Protein AF-A0A7S2IR10-F1 (afdb_monomer_lite)

Secondary structure (DSSP, 8-state):
-HHHHHHHTT---TT--HHHHHHHHHHHHHHHTT--SSS--SSHHHHHHHHHHHHHHHHHTT-HHHHHHHHHHHHHTGGGS-HHHHHHHHHHHHHHHHHTT-HHHHHHHHHHHHHH-TT--HHHHHHT-

Organism: NCBI:txid1333877

pLDDT: mean 73.1, std 17.48, range [37.06, 92.62]

Foldseek 3Di:
DVLVVCLQVLAPPPPDDPVRLVVSLVVVVVVCVVPPDDDQDPDPVSLLVVLCVQLVVCVVVSSLSSSLSSLVVSVVVVVPDQLQSLLVSLLSNLVSCVSNVNLVSSLVSLVSSCVSPVVDCSSVVSSVD

Structure (mmCIF, N/CA/C/O backbone):
data_AF-A0A7S2IR10-F1
#
_entry.id   AF-A0A7S2IR10-F1
#
loop_
_atom_site.group_PDB
_atom_site.id
_atom_site.type_symbol
_atom_site.label_atom_id
_atom_site.label_alt_id
_atom_site.label_comp_id
_atom_site.label_asym_id
_atom_site.label_entity_id
_atom_site.label_seq_id
_atom_site.pdbx_PDB_ins_code
_atom_site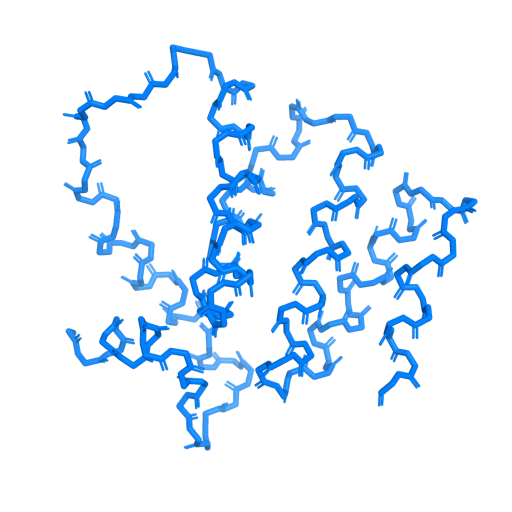.Cartn_x
_atom_site.Cartn_y
_atom_site.Cartn_z
_atom_site.occupancy
_atom_site.B_iso_or_equiv
_atom_site.auth_seq_id
_atom_site.auth_comp_id
_atom_site.auth_asym_id
_atom_site.auth_atom_id
_atom_site.pdbx_PDB_model_num
ATOM 1 N N . ARG A 1 1 ? -18.627 14.032 1.160 1.00 49.84 1 ARG A N 1
ATOM 2 C CA . ARG A 1 1 ? -17.773 14.994 1.915 1.00 49.84 1 ARG A CA 1
ATOM 3 C C . ARG A 1 1 ? -17.377 14.460 3.299 1.00 49.84 1 ARG A C 1
ATOM 5 O O . ARG A 1 1 ? -16.216 14.603 3.651 1.00 49.84 1 ARG A O 1
ATOM 12 N N . GLU A 1 2 ? -18.264 13.788 4.042 1.00 51.78 2 GLU A N 1
ATOM 13 C CA . GLU A 1 2 ? -17.917 13.165 5.339 1.00 51.78 2 GLU A CA 1
ATOM 14 C C . GLU A 1 2 ? -16.927 11.995 5.229 1.00 51.78 2 GLU A C 1
ATOM 16 O O . GLU A 1 2 ? -16.008 11.909 6.032 1.00 51.78 2 GLU A O 1
ATOM 21 N N . ALA A 1 3 ? -17.041 11.157 4.193 1.00 48.59 3 ALA A N 1
ATOM 22 C CA . ALA A 1 3 ? -16.124 10.041 3.940 1.00 48.59 3 ALA A CA 1
ATOM 23 C C . ALA A 1 3 ? -14.645 10.471 3.850 1.00 48.59 3 ALA A C 1
ATOM 25 O O . ALA A 1 3 ? -13.794 9.899 4.524 1.00 48.59 3 ALA A O 1
ATOM 26 N N . LEU A 1 4 ? -14.351 11.539 3.097 1.00 50.91 4 LEU A N 1
ATOM 27 C CA . LEU A 1 4 ? -13.003 12.106 2.977 1.00 50.91 4 LEU A CA 1
ATOM 28 C C . LEU A 1 4 ? -12.501 12.671 4.317 1.00 50.91 4 LEU A C 1
ATOM 30 O O . LEU A 1 4 ? -11.330 12.524 4.651 1.00 50.91 4 LEU A O 1
ATOM 34 N N . ALA A 1 5 ? -13.378 13.311 5.097 1.00 55.84 5 ALA A N 1
ATOM 35 C CA . ALA A 1 5 ? -13.028 13.846 6.412 1.00 55.84 5 ALA A CA 1
ATOM 36 C C . ALA A 1 5 ? -12.781 12.736 7.448 1.00 55.84 5 ALA A C 1
ATOM 38 O O . ALA A 1 5 ? -11.971 12.919 8.352 1.00 55.84 5 ALA A O 1
ATOM 39 N N . SER A 1 6 ? -13.463 11.597 7.336 1.00 52.66 6 SER A N 1
ATOM 40 C CA . SER A 1 6 ? -13.207 10.411 8.161 1.00 52.66 6 SER A CA 1
ATOM 41 C C . SER A 1 6 ? -11.907 9.715 7.754 1.00 52.66 6 SER A C 1
ATOM 43 O O . SER A 1 6 ? -11.089 9.416 8.620 1.00 52.66 6 SER A O 1
ATOM 45 N N . LEU A 1 7 ? -11.650 9.586 6.446 1.00 53.19 7 LEU A N 1
ATOM 46 C CA . LEU A 1 7 ? -10.403 9.034 5.907 1.00 53.19 7 LEU A CA 1
ATOM 47 C C . LEU A 1 7 ? -9.179 9.875 6.314 1.00 53.19 7 LEU A C 1
ATOM 49 O O . LEU A 1 7 ? -8.179 9.334 6.782 1.00 53.19 7 LEU A O 1
ATOM 53 N N . LYS A 1 8 ? -9.276 11.209 6.198 1.00 52.25 8 LYS A N 1
ATOM 54 C CA . LYS A 1 8 ? -8.229 12.157 6.623 1.00 52.25 8 LYS A CA 1
ATOM 55 C C . LYS A 1 8 ? -7.984 12.156 8.134 1.00 52.25 8 LYS A C 1
ATOM 57 O O . LYS A 1 8 ? -6.909 12.549 8.562 1.00 52.25 8 LYS A O 1
ATOM 62 N N . ARG A 1 9 ? -8.958 11.723 8.940 1.00 54.22 9 ARG A N 1
ATOM 63 C CA . ARG A 1 9 ? -8.820 11.592 10.399 1.00 54.22 9 ARG A CA 1
ATOM 64 C C . ARG A 1 9 ? -8.244 10.240 10.835 1.00 54.22 9 ARG A C 1
ATOM 66 O O . ARG A 1 9 ? -8.191 9.980 12.029 1.00 54.22 9 ARG A O 1
ATOM 73 N N . GLY A 1 10 ? -7.832 9.381 9.895 1.00 47.50 10 GLY A N 1
ATOM 74 C CA . GLY A 1 10 ? -7.245 8.072 10.204 1.00 47.50 10 GLY A CA 1
ATOM 75 C C . GLY A 1 10 ? -8.239 7.063 10.787 1.00 47.50 10 GLY A C 1
ATOM 76 O O . GLY A 1 10 ? -7.844 5.968 11.169 1.00 47.50 10 GLY A O 1
ATOM 77 N N . LEU A 1 11 ? -9.528 7.405 10.830 1.00 47.72 11 LEU A N 1
ATOM 78 C CA . LEU A 1 11 ? -10.577 6.508 11.284 1.00 47.72 11 LEU A CA 1
ATOM 79 C C . LEU A 1 11 ? -11.028 5.682 10.080 1.00 47.72 11 LEU A C 1
ATOM 81 O O . LEU A 1 11 ? -11.749 6.185 9.211 1.00 47.72 11 LEU A O 1
ATOM 85 N N . ALA A 1 12 ? -10.650 4.398 10.047 1.00 47.72 12 ALA A N 1
ATOM 86 C CA . ALA A 1 12 ? -11.529 3.413 9.429 1.00 47.72 12 ALA A CA 1
ATOM 87 C C . ALA A 1 12 ? -12.892 3.645 10.081 1.00 47.72 12 ALA A C 1
ATOM 89 O O . ALA A 1 12 ? -12.992 3.618 11.307 1.00 47.72 12 ALA A O 1
ATOM 90 N N . CYS A 1 13 ? -13.905 4.041 9.308 1.00 44.38 13 CYS A N 1
ATOM 91 C CA . CYS A 1 13 ? -15.229 4.266 9.869 1.00 44.38 13 CYS A CA 1
ATOM 92 C C . CYS A 1 13 ? -15.621 2.995 10.627 1.00 44.38 13 CYS A C 1
ATOM 94 O O . CYS A 1 13 ? -15.855 1.968 9.990 1.00 44.38 13 CYS A O 1
ATOM 96 N N . ALA A 1 14 ? -15.626 3.061 11.961 1.00 37.06 14 ALA A N 1
ATOM 97 C CA . ALA A 1 14 ? -15.935 1.929 12.813 1.00 37.06 14 ALA A CA 1
ATOM 98 C C . ALA A 1 14 ? -17.261 1.321 12.338 1.00 37.06 14 ALA A C 1
ATOM 100 O O . ALA A 1 14 ? -18.279 2.013 12.280 1.00 37.06 14 ALA A O 1
ATOM 101 N N . GLY A 1 15 ? -17.220 0.057 11.916 1.00 44.41 15 GLY A N 1
ATOM 102 C CA . GLY A 1 15 ? -18.399 -0.681 11.462 1.00 44.41 15 GLY A CA 1
ATOM 103 C C . GLY A 1 15 ? -18.654 -0.730 9.951 1.00 44.41 15 GLY A C 1
ATOM 104 O O . GLY A 1 15 ? -19.712 -1.216 9.557 1.00 44.41 15 GLY A O 1
ATOM 105 N N . LYS A 1 16 ? -17.734 -0.280 9.087 1.00 44.28 16 LYS A N 1
ATOM 106 C CA . LYS A 1 16 ? -17.853 -0.507 7.634 1.00 44.28 16 LYS A CA 1
ATOM 107 C C . LYS A 1 16 ? -17.038 -1.722 7.192 1.00 44.28 16 LYS A C 1
ATOM 109 O O . LYS A 1 16 ? -15.831 -1.765 7.391 1.00 44.28 16 LYS A O 1
ATOM 114 N N . ALA A 1 17 ? -17.704 -2.701 6.582 1.00 40.53 17 ALA A N 1
ATOM 115 C CA . ALA A 1 17 ? -17.057 -3.878 6.007 1.00 40.53 17 ALA A CA 1
ATOM 116 C C . ALA A 1 17 ? -16.104 -3.497 4.852 1.00 40.53 17 ALA A C 1
ATOM 118 O O . ALA A 1 17 ? -16.320 -2.496 4.171 1.00 40.53 17 ALA A O 1
ATOM 119 N N . ALA A 1 18 ? -15.080 -4.322 4.611 1.00 41.47 18 ALA A N 1
ATOM 120 C CA . ALA A 1 18 ? -14.111 -4.263 3.502 1.00 41.47 18 ALA A CA 1
ATOM 121 C C . ALA A 1 18 ? -14.680 -3.747 2.160 1.00 41.47 18 ALA A C 1
ATOM 123 O O . ALA A 1 18 ? -14.144 -2.850 1.502 1.00 41.47 18 ALA A O 1
ATOM 124 N N . ASN A 1 19 ? -15.847 -4.275 1.782 1.00 44.41 19 ASN A N 1
ATOM 125 C CA . ASN A 1 19 ? -16.577 -3.952 0.554 1.00 44.41 19 ASN A CA 1
ATOM 126 C C . ASN A 1 19 ? -17.168 -2.527 0.510 1.00 44.41 19 ASN A C 1
ATOM 128 O O . ASN A 1 19 ? -17.541 -2.064 -0.563 1.00 44.41 19 ASN A O 1
ATOM 132 N N . GLN A 1 20 ? -17.246 -1.827 1.641 1.00 47.38 20 GLN A N 1
ATOM 133 C CA . GLN A 1 20 ? -17.634 -0.418 1.749 1.00 47.38 20 GLN A CA 1
ATOM 134 C C . GLN A 1 20 ? -16.420 0.523 1.782 1.00 47.38 20 GLN A C 1
ATOM 136 O O . GLN A 1 20 ? -16.581 1.724 1.558 1.00 47.38 20 GLN A O 1
ATOM 141 N N . PHE A 1 21 ? -15.212 0.001 2.025 1.00 51.03 21 PHE A N 1
ATOM 142 C CA . PHE A 1 21 ? -13.970 0.777 2.036 1.00 51.03 21 PHE A CA 1
ATOM 143 C C . PHE A 1 21 ? -13.434 1.024 0.616 1.00 51.03 21 PHE A C 1
ATOM 145 O O . PHE A 1 21 ? -13.023 2.136 0.300 1.00 51.03 21 PHE A O 1
ATOM 152 N N . LEU A 1 22 ? -13.523 0.031 -0.276 1.00 47.78 22 LEU A N 1
ATOM 153 C CA . LEU A 1 22 ? -13.151 0.151 -1.698 1.00 47.78 22 LEU A CA 1
ATOM 154 C C . LEU A 1 22 ? -13.927 1.251 -2.459 1.00 47.78 22 LEU A C 1
ATOM 156 O O . LEU A 1 22 ? -13.276 2.081 -3.091 1.00 47.78 22 LEU A O 1
ATOM 160 N N . PRO A 1 23 ? -15.268 1.352 -2.353 1.00 47.44 23 PRO A N 1
ATOM 161 C CA . PRO A 1 23 ? -16.030 2.474 -2.908 1.00 47.44 23 PRO A CA 1
ATOM 162 C C . PRO A 1 23 ? -15.629 3.820 -2.297 1.00 47.44 23 PRO A C 1
ATOM 164 O O . PRO A 1 23 ? -15.632 4.835 -2.986 1.00 47.44 23 PRO A O 1
ATOM 167 N N . LEU A 1 24 ? -15.222 3.835 -1.021 1.00 51.03 24 LEU A N 1
ATOM 168 C CA . LEU A 1 24 ? -14.691 5.026 -0.358 1.00 51.03 24 LEU A CA 1
ATOM 169 C C . LEU A 1 24 ? -13.355 5.462 -0.971 1.00 51.03 24 LEU A C 1
ATOM 171 O O . LEU A 1 24 ? -13.127 6.658 -1.121 1.00 51.03 24 LEU A O 1
ATOM 175 N N . VAL A 1 25 ? -12.494 4.515 -1.359 1.00 53.00 25 VAL A N 1
ATOM 176 C CA . VAL A 1 25 ? -11.258 4.796 -2.104 1.00 53.00 25 VAL A CA 1
ATOM 177 C C . VAL A 1 25 ? -11.583 5.357 -3.488 1.00 53.00 25 VAL A C 1
ATOM 179 O O . VAL A 1 25 ? -10.924 6.307 -3.888 1.00 53.00 25 VAL A O 1
ATOM 182 N N . THR A 1 26 ? -12.624 4.869 -4.172 1.00 50.38 26 THR A N 1
ATOM 183 C CA . THR A 1 26 ? -13.061 5.376 -5.490 1.00 50.38 26 THR A CA 1
ATOM 184 C C . THR A 1 26 ? -13.700 6.770 -5.410 1.00 50.38 26 THR A C 1
ATOM 186 O O . THR A 1 26 ? -13.416 7.639 -6.232 1.00 50.38 26 THR A O 1
ATOM 189 N N . GLU A 1 27 ? -14.525 7.036 -4.394 1.00 48.53 27 GLU A N 1
ATOM 190 C CA . GLU A 1 27 ? -15.098 8.365 -4.136 1.00 48.53 27 GLU A CA 1
ATOM 191 C C . GLU A 1 27 ? -14.034 9.367 -3.659 1.00 48.53 27 GLU A C 1
ATOM 193 O O . GLU A 1 27 ? -14.069 10.542 -4.033 1.00 48.53 27 GLU A O 1
ATOM 198 N N . CYS A 1 28 ? -13.059 8.918 -2.860 1.00 49.81 28 CYS A N 1
ATOM 199 C CA . CYS A 1 28 ? -11.904 9.729 -2.476 1.00 49.81 28 CYS A CA 1
ATOM 200 C C . CYS A 1 28 ? -10.944 9.934 -3.655 1.00 49.81 28 CYS A C 1
ATOM 202 O O . CYS A 1 28 ? -10.401 11.026 -3.789 1.00 49.81 28 CYS A O 1
ATOM 204 N N . GLU A 1 29 ? -10.786 8.952 -4.548 1.00 54.69 29 GLU A N 1
ATOM 205 C CA . GLU A 1 29 ? -10.115 9.117 -5.838 1.00 54.69 29 GLU A CA 1
ATOM 206 C C . GLU A 1 29 ? -10.805 10.211 -6.640 1.00 54.69 29 GLU A C 1
ATOM 208 O O . GLU A 1 29 ? -10.141 11.173 -7.004 1.00 54.69 29 GLU A O 1
ATOM 213 N N . ALA A 1 30 ? -12.120 10.124 -6.862 1.00 53.78 30 ALA A N 1
ATOM 214 C CA . ALA A 1 30 ? -12.876 11.108 -7.635 1.00 53.78 30 ALA A CA 1
ATOM 215 C C . ALA A 1 30 ? -12.800 12.518 -7.023 1.00 53.78 30 ALA A C 1
ATOM 217 O O . ALA A 1 30 ? -12.695 13.508 -7.746 1.00 53.78 30 ALA A O 1
ATOM 218 N N . ALA A 1 31 ? -12.796 12.624 -5.690 1.00 49.88 31 ALA A N 1
ATOM 219 C CA . ALA A 1 31 ? -12.609 13.893 -4.992 1.00 49.88 31 ALA A CA 1
ATOM 220 C C . ALA A 1 31 ? -11.185 14.460 -5.151 1.00 49.88 31 ALA A C 1
ATOM 222 O O . ALA A 1 31 ? -11.038 15.674 -5.253 1.00 49.88 31 ALA A O 1
ATOM 223 N N . LEU A 1 32 ? -10.160 13.602 -5.206 1.00 49.81 32 LEU A N 1
ATOM 224 C CA . LEU A 1 32 ? -8.746 13.977 -5.336 1.00 49.81 32 LEU A CA 1
ATOM 225 C C . LEU A 1 32 ? -8.242 14.009 -6.797 1.00 49.81 32 LEU A C 1
ATOM 227 O O . LEU A 1 32 ? -7.119 14.443 -7.029 1.00 49.81 32 LEU A O 1
ATOM 231 N N . TYR A 1 33 ? -9.020 13.540 -7.781 1.00 51.59 33 TYR A N 1
ATOM 232 C CA . TYR A 1 33 ? -8.789 13.747 -9.224 1.00 51.59 33 TYR A CA 1
ATOM 233 C C . TYR A 1 33 ? -9.148 15.179 -9.663 1.00 51.59 33 TYR A C 1
ATOM 235 O O . TYR A 1 33 ? -8.820 15.577 -10.781 1.00 51.59 33 TYR A O 1
ATOM 243 N N . ASN A 1 34 ? -9.805 15.956 -8.792 1.00 49.59 34 ASN A N 1
ATOM 244 C CA . ASN A 1 34 ? -10.096 17.370 -9.032 1.00 49.59 34 ASN A CA 1
ATOM 245 C C . ASN A 1 34 ? -8.920 18.301 -8.708 1.00 49.59 34 ASN A C 1
ATOM 247 O O . ASN A 1 34 ? -8.948 19.447 -9.150 1.00 49.59 34 ASN A O 1
ATOM 251 N N . ASP A 1 35 ? -7.867 17.816 -8.040 1.00 47.41 35 ASP A N 1
ATOM 252 C CA . ASP A 1 35 ? -6.587 18.528 -7.947 1.00 47.41 35 ASP A CA 1
ATOM 253 C C . ASP A 1 35 ? -5.796 18.289 -9.245 1.00 47.41 35 ASP A C 1
ATOM 255 O O . ASP A 1 35 ? -4.739 17.656 -9.280 1.00 47.41 35 ASP A O 1
ATOM 259 N N . ARG A 1 36 ? -6.382 18.750 -10.354 1.00 52.41 36 ARG A N 1
ATOM 260 C CA . ARG A 1 36 ? -5.663 18.978 -11.601 1.00 52.41 36 ARG A CA 1
ATOM 261 C C . ARG A 1 36 ? -4.573 20.016 -11.331 1.00 52.41 36 ARG A C 1
ATOM 263 O O . ARG A 1 36 ? -4.837 21.054 -10.733 1.00 52.41 36 ARG A O 1
ATOM 270 N N . ASP A 1 37 ? -3.378 19.712 -11.819 1.00 46.28 37 ASP A N 1
ATOM 271 C CA . ASP A 1 37 ? -2.383 20.695 -12.242 1.00 46.28 37 ASP A CA 1
ATOM 272 C C . ASP A 1 37 ? -1.856 21.662 -11.177 1.00 46.28 37 ASP A C 1
ATOM 274 O O . ASP A 1 37 ? -2.185 22.842 -11.213 1.00 46.28 37 ASP A O 1
ATOM 278 N N . ASN A 1 38 ? -0.923 21.235 -10.313 1.00 47.81 38 ASN A N 1
ATOM 279 C CA . ASN A 1 38 ? 0.054 22.246 -9.880 1.00 47.81 38 ASN A CA 1
ATOM 280 C C . ASN A 1 38 ? 1.509 21.817 -9.703 1.00 47.81 38 ASN A C 1
ATOM 282 O O . ASN A 1 38 ? 2.360 22.651 -9.947 1.00 47.81 38 ASN A O 1
ATOM 286 N N . GLU A 1 39 ? 1.853 20.556 -9.421 1.00 50.75 39 GLU A N 1
ATOM 287 C CA . GLU A 1 39 ? 3.272 20.124 -9.431 1.00 50.75 39 GLU A CA 1
ATOM 288 C C . GLU A 1 39 ? 3.386 18.619 -9.724 1.00 50.75 39 GLU A C 1
ATOM 290 O O . GLU A 1 39 ? 3.719 17.799 -8.856 1.00 50.75 39 GLU A O 1
ATOM 295 N N . ALA A 1 40 ? 2.997 18.210 -10.934 1.00 50.75 40 ALA A N 1
ATOM 296 C CA . ALA A 1 40 ? 3.138 16.827 -11.374 1.00 50.75 40 ALA A CA 1
ATOM 297 C C . ALA A 1 40 ? 4.528 16.627 -12.004 1.00 50.75 40 ALA A C 1
ATOM 299 O O . ALA A 1 40 ? 4.863 17.345 -12.943 1.00 50.75 40 ALA A O 1
A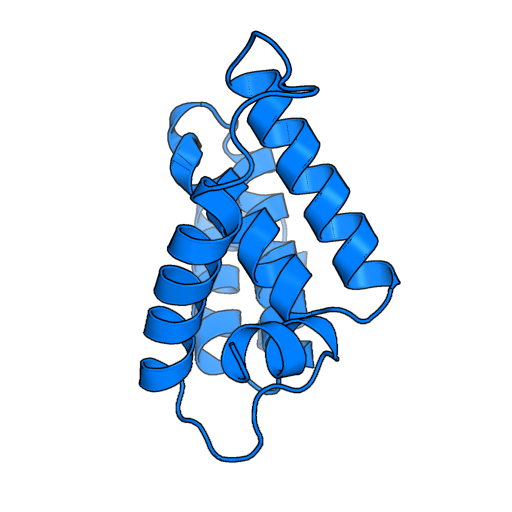TOM 300 N N . PRO A 1 41 ? 5.333 15.652 -11.551 1.00 54.31 41 PRO A N 1
ATOM 301 C CA . PRO A 1 41 ? 6.530 15.271 -12.289 1.00 54.31 41 PRO A CA 1
ATOM 302 C C . PRO A 1 41 ? 6.137 14.815 -13.703 1.00 54.31 41 PRO A C 1
ATOM 304 O O . PRO A 1 41 ? 5.195 14.031 -13.874 1.00 54.31 41 PRO A O 1
ATOM 307 N N . GLU A 1 42 ? 6.850 15.325 -14.712 1.00 59.84 42 GLU A N 1
ATOM 308 C CA . GLU A 1 42 ? 6.535 15.133 -16.138 1.00 59.84 42 GLU A CA 1
ATOM 309 C C . GLU A 1 42 ? 6.494 13.646 -16.536 1.00 59.84 42 GLU A C 1
ATOM 311 O O . GLU A 1 42 ? 5.735 13.239 -17.418 1.00 59.84 42 GLU A O 1
ATOM 316 N N . THR A 1 43 ? 7.243 12.795 -15.827 1.00 76.00 43 THR A N 1
ATOM 317 C CA . THR A 1 43 ? 7.347 11.358 -16.101 1.00 76.00 43 THR A CA 1
ATOM 318 C C . THR A 1 43 ? 6.428 10.516 -15.211 1.00 76.00 43 THR A C 1
ATOM 320 O O . THR A 1 43 ? 6.216 10.791 -14.027 1.00 76.00 43 THR A O 1
ATOM 323 N N . ALA A 1 44 ? 5.898 9.423 -15.770 1.00 74.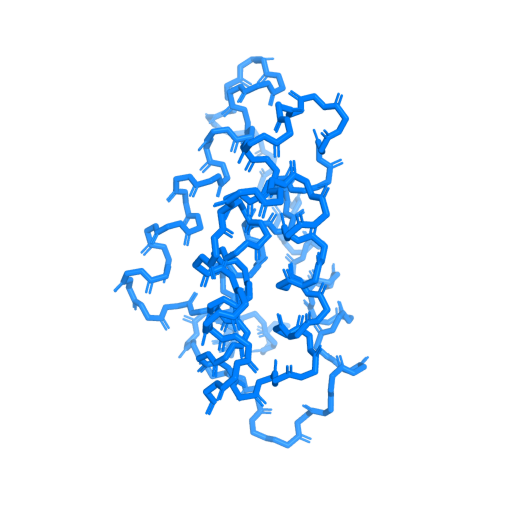00 44 ALA A N 1
ATOM 324 C CA . ALA A 1 44 ? 5.077 8.469 -15.021 1.00 74.00 44 ALA A CA 1
ATOM 325 C C . ALA A 1 44 ? 5.838 7.846 -13.835 1.00 74.00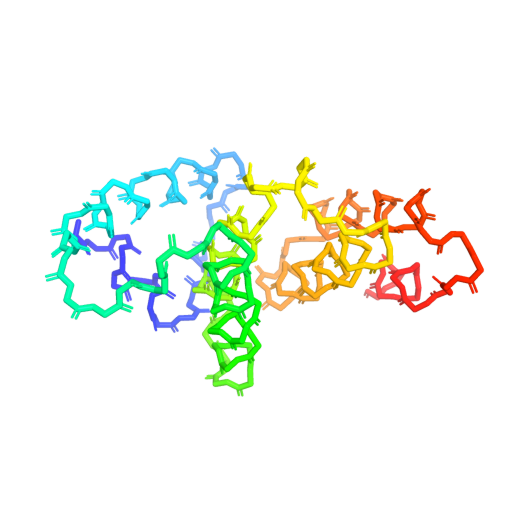 44 ALA A C 1
ATOM 327 O O . ALA A 1 44 ? 5.272 7.688 -12.755 1.00 74.00 44 ALA A O 1
ATOM 328 N N . THR A 1 45 ? 7.140 7.599 -13.996 1.00 79.12 45 THR A N 1
ATOM 329 C CA . THR A 1 45 ? 8.033 7.146 -12.920 1.00 79.12 45 THR A CA 1
ATOM 330 C C . THR A 1 45 ? 8.114 8.158 -11.781 1.00 79.12 45 THR A C 1
ATOM 332 O O . THR A 1 45 ? 8.031 7.776 -10.616 1.00 79.12 45 THR A O 1
ATOM 335 N N . GLY A 1 46 ? 8.200 9.456 -12.091 1.00 82.06 46 GLY A N 1
ATOM 336 C CA . GLY A 1 46 ? 8.178 10.499 -11.069 1.00 82.06 46 GLY A CA 1
ATOM 337 C C . GLY A 1 46 ? 6.865 10.514 -10.283 1.00 82.06 46 GLY A C 1
ATOM 338 O O . GLY A 1 46 ? 6.883 10.673 -9.063 1.00 82.06 46 GLY A O 1
ATOM 339 N N . ARG A 1 47 ? 5.723 10.271 -10.945 1.00 78.75 47 ARG A N 1
ATOM 340 C CA . ARG A 1 47 ? 4.419 10.175 -10.263 1.00 78.75 47 ARG A CA 1
ATOM 341 C C . ARG A 1 47 ? 4.363 8.985 -9.310 1.00 78.75 47 ARG A C 1
ATOM 343 O O . ARG A 1 47 ? 3.901 9.137 -8.184 1.00 78.75 47 ARG A O 1
ATOM 350 N N . ILE A 1 48 ? 4.889 7.833 -9.724 1.00 84.00 48 ILE A N 1
ATOM 351 C CA . ILE A 1 48 ? 4.996 6.643 -8.869 1.00 84.00 48 ILE A CA 1
ATOM 352 C C . ILE A 1 48 ? 5.835 6.945 -7.626 1.00 84.00 48 ILE A C 1
ATOM 354 O O . ILE A 1 48 ? 5.394 6.654 -6.517 1.00 84.00 48 ILE A O 1
ATOM 358 N N . GLN A 1 49 ? 7.013 7.557 -7.787 1.00 87.69 49 GLN A N 1
ATOM 359 C CA . GLN A 1 49 ? 7.870 7.892 -6.645 1.00 87.69 49 GLN A CA 1
ATOM 360 C C . GLN A 1 49 ? 7.201 8.901 -5.707 1.00 87.69 49 GLN A C 1
ATOM 362 O O . GLN A 1 49 ? 7.252 8.722 -4.491 1.00 87.69 49 GLN A O 1
ATOM 367 N N . LYS A 1 50 ? 6.495 9.899 -6.255 1.00 87.31 50 LYS A N 1
ATOM 368 C CA . LYS A 1 50 ? 5.698 10.841 -5.462 1.00 87.31 50 LYS A CA 1
ATOM 369 C C . LYS A 1 50 ? 4.638 10.109 -4.637 1.00 87.31 50 LYS A C 1
ATOM 371 O O . LYS A 1 50 ? 4.612 10.257 -3.424 1.00 87.31 50 LYS A O 1
ATOM 376 N N . PHE A 1 51 ? 3.848 9.228 -5.251 1.00 88.06 51 PHE A N 1
ATOM 377 C CA . PHE A 1 51 ? 2.838 8.446 -4.532 1.00 88.06 51 PHE A CA 1
ATOM 378 C C . PHE A 1 51 ? 3.436 7.502 -3.477 1.00 88.06 51 PHE A C 1
ATOM 380 O O . PHE A 1 51 ? 2.872 7.364 -2.393 1.00 88.06 51 PHE A O 1
ATOM 387 N N . LYS A 1 52 ? 4.592 6.881 -3.744 1.00 89.75 52 LYS A N 1
ATOM 388 C CA . LYS A 1 52 ? 5.324 6.078 -2.745 1.00 89.75 52 LYS A CA 1
ATOM 389 C C . LYS A 1 52 ? 5.742 6.928 -1.543 1.00 89.75 52 LYS A C 1
ATOM 391 O O . LYS A 1 52 ? 5.546 6.510 -0.400 1.00 89.75 52 LYS A O 1
ATOM 396 N N . SER A 1 53 ? 6.304 8.106 -1.810 1.00 92.06 53 SER A N 1
ATOM 397 C CA . SER A 1 53 ? 6.750 9.056 -0.790 1.00 92.06 53 SER A CA 1
ATOM 398 C C . SER A 1 53 ? 5.572 9.585 0.031 1.00 92.06 53 SER A C 1
ATOM 400 O O . SER A 1 53 ? 5.589 9.486 1.255 1.00 92.06 53 SER A O 1
ATOM 402 N N . ASP A 1 54 ? 4.512 10.054 -0.628 1.00 88.19 54 ASP A N 1
ATOM 403 C CA . ASP A 1 54 ? 3.311 10.594 0.019 1.00 88.19 54 ASP A CA 1
ATOM 404 C C . ASP A 1 54 ? 2.603 9.530 0.869 1.00 88.19 54 ASP A C 1
ATOM 406 O O . ASP A 1 54 ? 2.152 9.809 1.981 1.00 88.19 54 ASP A O 1
ATOM 410 N N . GLY A 1 55 ? 2.546 8.286 0.381 1.00 89.88 55 GLY A N 1
ATOM 411 C CA . GLY A 1 55 ? 2.017 7.155 1.139 1.00 89.88 55 GLY A CA 1
ATOM 412 C C . GLY A 1 55 ? 2.846 6.836 2.384 1.00 89.88 55 GLY A C 1
ATOM 413 O O . GLY A 1 55 ? 2.274 6.558 3.439 1.00 89.88 55 GLY A O 1
ATOM 414 N N . SER A 1 56 ? 4.174 6.935 2.289 1.00 92.19 56 SER A N 1
ATOM 415 C CA . SER A 1 56 ? 5.083 6.719 3.425 1.00 92.19 56 SER A CA 1
ATOM 416 C C . SER A 1 56 ? 4.927 7.822 4.470 1.00 92.19 56 SER A C 1
ATOM 418 O O . SER A 1 56 ? 4.725 7.525 5.645 1.00 92.19 56 SER A O 1
ATOM 420 N N . LEU A 1 57 ? 4.879 9.083 4.031 1.00 92.06 57 LEU A N 1
ATOM 421 C CA . LEU A 1 57 ? 4.628 10.235 4.895 1.00 92.06 57 LEU A CA 1
ATOM 422 C C . LEU A 1 57 ? 3.278 10.115 5.619 1.00 92.06 57 LEU A C 1
ATOM 424 O O . LEU A 1 57 ? 3.196 10.301 6.831 1.00 92.06 57 LEU A O 1
ATOM 428 N N . CYS A 1 58 ? 2.214 9.750 4.899 1.00 85.75 58 CYS A N 1
ATOM 429 C CA . CYS A 1 58 ? 0.892 9.550 5.497 1.00 85.75 58 CYS A CA 1
ATOM 430 C C . CYS A 1 58 ? 0.882 8.400 6.510 1.00 85.75 58 CYS A C 1
ATOM 432 O O . CYS A 1 58 ? 0.191 8.482 7.526 1.00 85.75 58 CYS A O 1
ATOM 434 N N . PHE A 1 59 ? 1.638 7.332 6.244 1.00 87.94 59 PHE A N 1
ATOM 435 C CA . PHE A 1 59 ? 1.770 6.203 7.158 1.00 87.94 59 PHE A CA 1
ATOM 436 C C . PHE A 1 59 ? 2.462 6.617 8.462 1.00 87.94 59 PHE A C 1
ATOM 438 O O . PHE A 1 59 ? 1.973 6.296 9.545 1.00 87.94 59 PHE A O 1
ATOM 445 N N . GLU A 1 60 ? 3.556 7.375 8.368 1.00 90.38 60 GLU A N 1
ATOM 446 C CA . GLU A 1 60 ? 4.282 7.920 9.523 1.00 90.38 60 GLU A CA 1
ATOM 447 C C . GLU A 1 60 ? 3.423 8.895 10.339 1.00 90.38 60 GLU A C 1
ATOM 449 O O . GLU A 1 60 ? 3.467 8.886 11.567 1.00 90.38 60 GLU A O 1
ATOM 454 N N . GLN A 1 61 ? 2.571 9.677 9.673 1.00 87.88 61 GLN A N 1
ATOM 455 C CA . GLN A 1 61 ? 1.617 10.594 10.307 1.00 87.88 61 GLN A CA 1
ATOM 456 C C . GLN A 1 61 ? 0.391 9.894 10.924 1.00 87.88 61 GLN A C 1
ATOM 458 O O . GLN A 1 61 ? -0.498 10.562 11.451 1.00 87.88 61 GLN A O 1
ATOM 463 N N . GLY A 1 62 ? 0.286 8.564 10.831 1.00 82.94 62 GLY A N 1
ATOM 464 C CA . GLY A 1 62 ? -0.870 7.805 11.322 1.00 82.94 62 GLY A CA 1
ATOM 465 C C . GLY A 1 62 ? -2.132 7.942 10.463 1.00 82.94 62 GLY A C 1
ATOM 466 O O . GLY A 1 62 ? -3.193 7.428 10.813 1.00 82.94 62 GLY A O 1
ATOM 467 N N . SER A 1 63 ? -2.034 8.602 9.308 1.00 82.12 63 SER A N 1
ATOM 468 C CA . SER A 1 63 ? -3.122 8.761 8.341 1.00 82.12 63 SER A CA 1
ATOM 469 C C . SER A 1 63 ? -3.204 7.540 7.421 1.00 82.12 63 SER A C 1
ATOM 471 O O . SER A 1 63 ? -3.013 7.631 6.206 1.00 82.12 63 SER A O 1
ATOM 473 N N . PHE A 1 64 ? -3.492 6.371 7.998 1.00 83.12 64 PHE A N 1
ATOM 474 C CA . PHE A 1 64 ? -3.422 5.086 7.291 1.00 83.12 64 PHE A CA 1
ATOM 475 C C . PHE A 1 64 ? -4.380 4.992 6.094 1.00 83.12 64 PHE A C 1
ATOM 477 O O . PHE A 1 64 ? -4.013 4.429 5.067 1.00 83.12 64 PHE A O 1
ATOM 484 N N . GLY A 1 65 ? -5.564 5.612 6.163 1.00 80.31 65 GLY A N 1
ATOM 485 C CA . GLY A 1 65 ? -6.497 5.666 5.030 1.00 80.31 65 GLY A CA 1
ATOM 486 C C . GLY A 1 65 ? -5.935 6.425 3.820 1.00 80.31 65 GLY A C 1
ATOM 487 O O . GLY A 1 65 ? -6.069 5.974 2.683 1.00 80.31 65 GLY A O 1
ATOM 488 N N . MET A 1 66 ? -5.238 7.540 4.062 1.00 79.81 66 MET A N 1
ATOM 489 C CA . MET A 1 66 ? -4.536 8.279 3.006 1.00 79.81 66 MET A CA 1
ATOM 490 C C . MET A 1 66 ? -3.314 7.509 2.498 1.00 79.81 66 MET A C 1
ATOM 492 O O . MET A 1 66 ? -3.063 7.499 1.294 1.00 79.81 66 MET A O 1
ATOM 496 N N . ALA A 1 67 ? -2.595 6.808 3.382 1.00 86.38 67 ALA A N 1
ATOM 497 C CA . ALA A 1 67 ? -1.482 5.948 2.988 1.00 86.38 67 ALA A CA 1
ATOM 498 C C . ALA A 1 67 ? -1.937 4.847 2.013 1.00 86.38 67 ALA A C 1
ATOM 500 O O . ALA A 1 67 ? -1.346 4.690 0.944 1.00 86.38 67 ALA A O 1
ATOM 501 N N . VAL A 1 68 ? -3.038 4.146 2.322 1.00 85.88 68 VAL A N 1
ATOM 502 C CA . VAL A 1 68 ? -3.650 3.146 1.425 1.00 85.88 68 VAL A CA 1
ATOM 503 C C . VAL A 1 68 ? -3.993 3.752 0.065 1.00 85.88 68 VAL A C 1
ATOM 505 O O . VAL A 1 68 ? -3.729 3.131 -0.969 1.00 85.88 68 VAL A O 1
ATOM 508 N N . LEU A 1 69 ? -4.553 4.964 0.048 1.00 83.31 69 LEU A N 1
ATOM 509 C CA . LEU A 1 69 ? -4.928 5.651 -1.185 1.00 83.31 69 LEU A CA 1
ATOM 510 C C . LEU A 1 69 ? -3.704 5.965 -2.057 1.00 83.31 69 LEU A C 1
ATOM 512 O O . LEU A 1 69 ? -3.698 5.639 -3.245 1.00 83.31 69 LEU A O 1
ATOM 516 N N . TYR A 1 70 ? -2.644 6.534 -1.480 1.00 85.75 70 TYR A N 1
ATOM 517 C CA . TYR A 1 70 ? -1.419 6.843 -2.220 1.00 85.75 70 TYR A CA 1
ATOM 518 C C . TYR A 1 70 ? -0.708 5.587 -2.732 1.00 85.75 70 TYR A C 1
ATOM 520 O O . TYR A 1 70 ? -0.329 5.535 -3.902 1.00 85.75 70 TYR A O 1
ATOM 528 N N . TYR A 1 71 ? -0.603 4.529 -1.925 1.00 89.38 71 TYR A N 1
ATOM 529 C CA . TYR A 1 71 ? -0.042 3.262 -2.402 1.00 89.38 71 TYR A CA 1
ATOM 530 C C . TYR A 1 71 ? -0.886 2.628 -3.511 1.00 89.38 71 TYR A C 1
ATOM 532 O O . TYR A 1 71 ? -0.341 2.087 -4.470 1.00 89.38 71 TYR A O 1
ATOM 540 N N . THR A 1 72 ? -2.212 2.745 -3.438 1.00 86.94 72 THR A N 1
ATOM 541 C CA . THR A 1 72 ? -3.104 2.274 -4.506 1.00 86.94 72 THR A CA 1
ATOM 542 C C . THR A 1 72 ? -2.887 3.050 -5.805 1.00 86.94 72 THR A C 1
ATOM 544 O O . THR A 1 72 ? -2.819 2.434 -6.867 1.00 86.94 72 THR A O 1
ATOM 547 N N . ARG A 1 73 ? -2.666 4.370 -5.734 1.00 84.88 73 ARG A N 1
ATOM 548 C CA . ARG A 1 73 ? -2.282 5.189 -6.898 1.00 84.88 73 ARG A CA 1
ATOM 549 C C . ARG A 1 73 ? -0.933 4.784 -7.487 1.00 84.88 73 ARG A C 1
ATOM 551 O O . ARG A 1 73 ? -0.801 4.721 -8.705 1.00 84.88 73 ARG A O 1
ATOM 558 N N . ALA A 1 74 ? 0.056 4.462 -6.655 1.00 87.69 74 ALA A N 1
ATOM 559 C CA . ALA A 1 74 ? 1.323 3.917 -7.145 1.00 87.69 74 ALA A CA 1
ATOM 560 C C . ALA A 1 74 ? 1.100 2.587 -7.895 1.00 87.69 74 ALA A C 1
ATOM 562 O O . ALA A 1 74 ? 1.559 2.431 -9.025 1.00 87.69 74 ALA A O 1
ATOM 563 N N . LEU A 1 75 ? 0.308 1.673 -7.321 1.00 86.62 75 LEU A N 1
ATOM 564 C CA . LEU A 1 75 ? -0.010 0.366 -7.913 1.00 86.62 75 LEU A CA 1
ATOM 565 C C . LEU A 1 75 ? -0.908 0.438 -9.157 1.00 86.62 75 LEU A C 1
ATOM 567 O O . LEU A 1 75 ? -0.951 -0.524 -9.929 1.00 86.62 75 LEU A O 1
ATOM 571 N N . TYR A 1 76 ? -1.608 1.549 -9.393 1.00 84.56 76 TYR A N 1
ATOM 572 C CA . TYR A 1 76 ? -2.299 1.790 -10.663 1.00 84.56 76 TYR A CA 1
ATOM 573 C C . TYR A 1 76 ? -1.307 1.840 -11.836 1.00 84.56 76 TYR A C 1
ATOM 575 O O . TYR A 1 76 ? -1.598 1.362 -12.929 1.00 84.56 76 TYR A O 1
ATOM 583 N N . HIS A 1 77 ? -0.090 2.328 -11.588 1.00 82.25 77 HIS A N 1
ATOM 584 C CA . HIS A 1 77 ? 0.991 2.390 -12.568 1.00 82.25 77 HIS A CA 1
ATOM 585 C C . HIS A 1 77 ? 1.994 1.228 -12.440 1.00 82.25 77 HIS A C 1
ATOM 587 O O . HIS A 1 77 ? 3.128 1.338 -12.906 1.00 82.25 77 HIS A O 1
ATOM 593 N N . ARG A 1 78 ? 1.590 0.095 -11.844 1.00 82.19 78 ARG A N 1
ATOM 594 C CA . ARG A 1 78 ? 2.474 -1.058 -11.581 1.00 82.19 78 ARG A CA 1
ATOM 595 C C . ARG A 1 78 ? 3.202 -1.605 -12.812 1.00 82.19 78 ARG A C 1
ATOM 597 O O . ARG A 1 78 ? 4.300 -2.120 -12.677 1.00 82.19 78 ARG A O 1
ATOM 604 N N . SER A 1 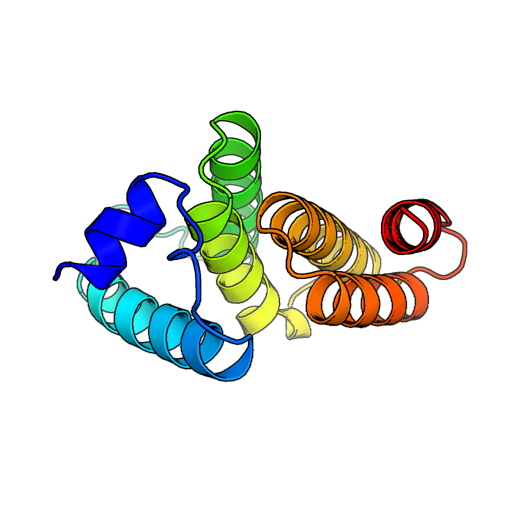79 ? 2.637 -1.461 -14.015 1.00 82.81 79 SER A N 1
ATOM 605 C CA . SER A 1 79 ? 3.283 -1.897 -15.266 1.00 82.81 79 SER A CA 1
ATOM 606 C C . SER A 1 79 ? 4.575 -1.135 -15.583 1.00 82.81 79 SER A C 1
ATOM 608 O O . SER A 1 79 ? 5.324 -1.542 -16.462 1.00 82.81 79 SER A O 1
ATOM 610 N N . MET A 1 80 ? 4.809 -0.012 -14.902 1.00 83.94 80 MET A N 1
ATOM 611 C CA . MET A 1 80 ? 6.001 0.828 -15.017 1.00 83.94 80 MET A CA 1
ATOM 612 C C . MET A 1 80 ? 6.915 0.707 -13.784 1.00 83.94 80 MET A C 1
ATOM 614 O O . MET A 1 80 ? 7.867 1.474 -13.660 1.00 83.94 80 MET A O 1
ATOM 618 N N . MET A 1 81 ? 6.613 -0.208 -12.854 1.00 85.44 81 MET A N 1
ATOM 619 C CA . MET A 1 81 ? 7.393 -0.449 -11.639 1.00 85.44 81 MET A CA 1
ATOM 620 C C . MET A 1 81 ? 8.294 -1.668 -11.810 1.00 85.44 81 MET A C 1
ATOM 622 O O . MET A 1 81 ? 7.927 -2.649 -12.455 1.00 85.44 81 MET A O 1
ATOM 626 N N . GLU A 1 82 ? 9.463 -1.632 -11.178 1.00 88.69 82 GLU A N 1
ATOM 627 C CA . GLU A 1 82 ? 10.260 -2.841 -10.999 1.00 88.69 82 GLU A CA 1
ATOM 628 C C . GLU A 1 82 ? 9.570 -3.787 -10.007 1.00 88.69 82 GLU A C 1
ATOM 630 O O . GLU A 1 82 ? 8.905 -3.338 -9.071 1.00 88.69 82 GLU A O 1
ATOM 635 N N . SER A 1 83 ? 9.770 -5.100 -10.162 1.00 86.88 83 SER A N 1
ATOM 636 C CA . SER A 1 83 ? 9.124 -6.116 -9.309 1.00 86.88 83 SER A CA 1
ATOM 637 C C . SER A 1 83 ? 9.399 -5.894 -7.816 1.00 86.88 83 SER A C 1
ATOM 639 O O . SER A 1 83 ? 8.503 -6.008 -6.983 1.00 86.88 83 SER A O 1
ATOM 641 N N . ASN A 1 84 ? 10.627 -5.496 -7.468 1.00 87.81 84 ASN A N 1
ATOM 642 C CA . ASN A 1 84 ? 10.998 -5.186 -6.086 1.00 87.81 84 ASN A CA 1
ATOM 643 C C . ASN A 1 84 ? 10.267 -3.951 -5.550 1.00 87.81 84 ASN A C 1
ATOM 645 O O . ASN A 1 84 ? 9.852 -3.926 -4.393 1.00 87.81 84 ASN A O 1
ATOM 649 N N . ASP A 1 85 ? 10.087 -2.940 -6.393 1.00 89.12 85 ASP A N 1
ATOM 650 C CA . ASP A 1 85 ? 9.374 -1.718 -6.046 1.00 89.12 85 ASP A CA 1
ATOM 651 C C . ASP A 1 85 ? 7.877 -1.987 -5.852 1.00 89.12 85 ASP A C 1
ATOM 653 O O . ASP A 1 85 ? 7.286 -1.509 -4.881 1.00 89.12 85 ASP A O 1
ATOM 657 N N . GLU A 1 86 ? 7.274 -2.795 -6.728 1.00 90.25 86 GLU A N 1
ATOM 658 C CA . GLU A 1 86 ? 5.893 -3.267 -6.582 1.00 90.25 86 GLU A CA 1
ATOM 659 C C . GLU A 1 86 ? 5.722 -4.048 -5.270 1.00 90.25 86 GLU A C 1
ATOM 661 O O . GLU A 1 86 ? 4.799 -3.767 -4.500 1.00 90.25 86 GLU A O 1
ATOM 666 N N . ALA A 1 87 ? 6.653 -4.961 -4.963 1.00 90.94 87 ALA A N 1
ATOM 667 C CA . ALA A 1 87 ? 6.649 -5.715 -3.714 1.00 90.94 87 ALA A CA 1
ATOM 668 C C . ALA A 1 87 ? 6.652 -4.782 -2.495 1.00 90.94 87 ALA A C 1
ATOM 670 O O . ALA A 1 87 ? 5.835 -4.958 -1.586 1.00 90.94 87 ALA A O 1
ATOM 671 N N . ILE A 1 88 ? 7.529 -3.770 -2.478 1.00 91.50 88 ILE A N 1
ATOM 672 C CA . ILE A 1 88 ? 7.637 -2.805 -1.374 1.00 91.50 88 ILE A CA 1
ATOM 673 C C . ILE A 1 88 ? 6.327 -2.046 -1.172 1.00 91.50 88 ILE A C 1
ATOM 675 O O . ILE A 1 88 ? 5.851 -1.937 -0.039 1.00 91.50 88 ILE A O 1
ATOM 679 N N . VAL A 1 89 ? 5.717 -1.553 -2.252 1.00 91.75 89 VAL A N 1
ATOM 680 C CA . VAL A 1 89 ? 4.454 -0.808 -2.163 1.00 91.75 89 VAL A CA 1
ATOM 681 C C . VAL A 1 89 ? 3.320 -1.684 -1.643 1.00 91.75 89 VAL A C 1
ATOM 683 O O . VAL A 1 89 ? 2.591 -1.248 -0.752 1.00 91.75 89 VAL A O 1
ATOM 686 N N . LEU A 1 90 ? 3.207 -2.926 -2.124 1.00 91.81 90 LEU A N 1
ATOM 687 C CA . LEU A 1 90 ? 2.230 -3.893 -1.614 1.00 91.81 90 LEU A CA 1
ATOM 688 C C . LEU A 1 90 ? 2.440 -4.164 -0.118 1.00 91.81 90 LEU A C 1
ATOM 690 O O . LEU A 1 90 ? 1.494 -4.109 0.660 1.00 91.81 90 LEU A O 1
ATOM 694 N N . SER A 1 91 ? 3.685 -4.358 0.322 1.00 92.31 91 SER A N 1
ATOM 695 C CA . SER A 1 91 ? 3.991 -4.595 1.739 1.00 92.31 91 SER A CA 1
ATOM 696 C C . SER A 1 91 ? 3.658 -3.397 2.633 1.00 92.31 91 SER A C 1
ATOM 698 O O . SER A 1 91 ? 3.220 -3.567 3.774 1.00 92.31 91 SER A O 1
ATOM 700 N N . ASN A 1 92 ? 3.875 -2.176 2.143 1.00 92.62 92 ASN A N 1
ATOM 701 C CA . ASN A 1 92 ? 3.550 -0.961 2.884 1.00 92.62 92 ASN A CA 1
ATOM 702 C C . ASN A 1 92 ? 2.038 -0.721 2.944 1.00 92.62 92 ASN A C 1
ATOM 704 O O . ASN A 1 92 ? 1.526 -0.317 3.991 1.00 92.62 92 ASN A O 1
ATOM 708 N N . ARG A 1 93 ? 1.312 -1.031 1.864 1.00 92.56 93 ARG A N 1
ATOM 709 C CA . ARG A 1 93 ? -0.153 -0.987 1.849 1.00 92.56 93 ARG A CA 1
ATOM 710 C C . ARG A 1 93 ? -0.765 -2.051 2.762 1.00 92.56 93 ARG A C 1
ATOM 712 O O . ARG A 1 93 ? -1.657 -1.708 3.532 1.00 92.56 93 ARG A O 1
ATOM 719 N N . ALA A 1 94 ? -0.204 -3.262 2.799 1.00 91.00 94 ALA A N 1
ATOM 720 C CA . ALA A 1 94 ? -0.573 -4.292 3.773 1.00 91.00 94 ALA A CA 1
ATOM 721 C C . ALA A 1 94 ? -0.407 -3.795 5.216 1.00 91.00 94 ALA A C 1
ATOM 723 O O . ALA A 1 94 ? -1.313 -3.928 6.034 1.00 91.00 94 ALA A O 1
ATOM 724 N N . GLY A 1 95 ? 0.723 -3.144 5.514 1.00 90.00 95 GLY A N 1
ATOM 725 C CA . GLY A 1 95 ? 0.940 -2.509 6.812 1.00 90.00 95 GLY A CA 1
ATOM 726 C C . GLY A 1 95 ? -0.135 -1.472 7.139 1.00 90.00 95 GLY A C 1
ATOM 727 O O . GLY A 1 95 ? -0.622 -1.434 8.263 1.00 90.00 95 GLY A O 1
ATOM 728 N N . ALA A 1 96 ? -0.538 -0.647 6.170 1.00 88.94 96 ALA A N 1
ATOM 729 C CA . ALA A 1 96 ? -1.586 0.353 6.371 1.00 88.94 96 ALA A CA 1
ATOM 730 C C . ALA A 1 96 ? -2.964 -0.287 6.611 1.00 88.94 96 ALA A C 1
ATOM 732 O O . ALA A 1 96 ? -3.699 0.184 7.474 1.00 88.94 96 ALA A O 1
ATOM 733 N N . PHE A 1 97 ? -3.284 -1.387 5.923 1.00 84.88 97 PHE A N 1
ATOM 734 C CA . PHE A 1 97 ? -4.508 -2.155 6.158 1.00 84.88 97 PHE A CA 1
ATOM 735 C C . PHE A 1 97 ? -4.559 -2.783 7.555 1.00 84.88 97 PHE A C 1
ATOM 737 O O . PHE A 1 97 ? -5.587 -2.672 8.219 1.00 84.88 97 PHE A O 1
ATOM 744 N N . LEU A 1 98 ? -3.452 -3.335 8.063 1.00 87.06 98 LEU A N 1
ATOM 745 C CA . LEU A 1 98 ? -3.396 -3.844 9.443 1.00 87.06 98 LEU A CA 1
ATOM 746 C C . LEU A 1 98 ? -3.694 -2.747 10.468 1.00 87.06 98 LEU A C 1
ATOM 748 O O . LEU A 1 98 ? -4.428 -2.967 11.426 1.00 87.06 98 LEU A O 1
ATOM 752 N N . ARG A 1 99 ? -3.176 -1.533 10.245 1.00 86.31 99 ARG A N 1
ATOM 753 C CA . ARG A 1 99 ? -3.442 -0.379 11.121 1.00 86.31 99 ARG A CA 1
ATOM 754 C C . ARG A 1 99 ? -4.885 0.124 11.051 1.00 86.31 99 ARG A C 1
ATOM 756 O O . ARG A 1 99 ? -5.303 0.841 11.953 1.00 86.31 99 ARG A O 1
ATOM 763 N N . LEU A 1 100 ? -5.616 -0.238 10.000 1.00 81.56 100 LEU A N 1
ATOM 764 C CA . LEU A 1 100 ? -7.040 0.042 9.820 1.00 81.56 100 LEU A CA 1
ATOM 765 C C . LEU A 1 100 ? -7.932 -1.125 10.271 1.00 81.56 100 LEU A C 1
ATOM 767 O O . LEU A 1 100 ? -9.134 -1.067 10.033 1.00 81.56 100 LEU A O 1
ATOM 771 N N . GLU A 1 101 ? -7.361 -2.164 10.892 1.00 84.12 101 GLU A N 1
ATOM 772 C CA . GLU A 1 101 ? -8.072 -3.383 11.308 1.00 84.12 101 GLU A CA 1
ATOM 773 C C . GLU A 1 101 ? -8.713 -4.137 10.124 1.00 84.12 101 GLU A C 1
ATOM 775 O O . GLU A 1 101 ? -9.782 -4.735 10.237 1.00 84.12 101 GLU A O 1
ATOM 780 N N . LEU A 1 102 ? -8.025 -4.134 8.975 1.00 80.88 102 LEU A N 1
ATOM 781 C CA . LEU A 1 102 ? -8.415 -4.817 7.736 1.00 80.88 102 LEU A CA 1
ATOM 782 C C . LEU A 1 102 ? -7.439 -5.972 7.410 1.00 80.88 102 LEU A C 1
ATOM 784 O O . LEU A 1 102 ? -6.623 -5.868 6.488 1.00 80.88 102 LEU A O 1
ATOM 788 N N . PRO A 1 103 ? -7.455 -7.080 8.179 1.00 82.94 103 PRO A N 1
ATOM 789 C CA . PRO A 1 103 ? -6.465 -8.152 8.046 1.00 82.94 103 PRO A CA 1
ATOM 790 C C . PRO A 1 103 ? -6.608 -8.966 6.751 1.00 82.94 103 PRO A C 1
ATOM 792 O O . PRO A 1 103 ? -5.617 -9.494 6.251 1.00 82.94 103 PRO A O 1
ATOM 795 N N . ALA A 1 104 ? -7.811 -9.061 6.175 1.00 82.38 104 ALA A N 1
ATOM 796 C CA . ALA A 1 104 ? -8.036 -9.822 4.944 1.00 82.38 104 ALA A CA 1
ATOM 797 C C . ALA A 1 104 ? -7.345 -9.162 3.737 1.00 82.38 104 ALA A C 1
ATOM 799 O O . ALA A 1 104 ? -6.673 -9.827 2.948 1.00 82.38 104 ALA A O 1
ATOM 800 N N . GLU A 1 105 ? -7.458 -7.842 3.624 1.00 83.62 105 GLU A N 1
ATOM 801 C CA . GLU A 1 105 ? -6.798 -7.032 2.606 1.00 83.62 105 GLU A CA 1
ATOM 802 C C . GLU A 1 105 ? -5.288 -6.992 2.820 1.00 83.62 105 GLU A C 1
ATOM 804 O O . GLU A 1 105 ? -4.524 -7.102 1.859 1.00 83.62 105 GLU A O 1
ATOM 809 N N . ALA A 1 106 ? -4.849 -6.900 4.079 1.00 86.50 106 ALA A N 1
ATOM 810 C CA . ALA A 1 106 ? -3.436 -6.978 4.414 1.00 86.50 106 ALA A CA 1
ATOM 811 C C . ALA A 1 106 ? -2.812 -8.313 3.987 1.00 86.50 106 ALA A C 1
ATOM 813 O O . ALA A 1 106 ? -1.720 -8.324 3.418 1.00 86.50 106 ALA A O 1
ATOM 814 N N . LEU A 1 107 ? -3.511 -9.428 4.218 1.00 86.75 107 LEU A N 1
ATOM 815 C CA . LEU A 1 107 ? -3.065 -10.753 3.798 1.00 86.75 107 LEU A CA 1
ATOM 816 C C . LEU A 1 107 ? -2.974 -10.855 2.271 1.00 86.75 107 LEU A C 1
ATOM 818 O O . LEU A 1 107 ? -1.967 -11.336 1.754 1.00 86.75 107 LEU A O 1
ATOM 822 N N . ALA A 1 108 ? -3.987 -10.369 1.549 1.00 87.19 108 ALA A N 1
ATOM 823 C CA . ALA A 1 108 ? -3.980 -10.369 0.087 1.00 87.19 108 ALA A CA 1
ATOM 824 C C . ALA A 1 108 ? -2.781 -9.586 -0.480 1.00 87.19 108 ALA A C 1
ATOM 826 O O . ALA A 1 108 ? -2.071 -10.080 -1.359 1.00 87.19 108 ALA A O 1
ATOM 827 N N . ASP A 1 109 ? -2.504 -8.400 0.069 1.00 89.94 109 ASP A N 1
ATOM 828 C CA . ASP A 1 109 ? -1.350 -7.592 -0.330 1.00 89.94 109 ASP A CA 1
ATOM 829 C C . ASP A 1 109 ? -0.013 -8.233 0.061 1.00 89.94 109 ASP A C 1
ATOM 831 O O . ASP A 1 109 ? 0.956 -8.141 -0.692 1.00 89.94 109 ASP A O 1
ATOM 835 N N . ALA A 1 110 ? 0.065 -8.902 1.211 1.00 88.62 110 ALA A N 1
ATOM 836 C CA . ALA A 1 110 ? 1.275 -9.593 1.642 1.00 88.62 110 ALA A CA 1
ATOM 837 C C . ALA A 1 110 ? 1.613 -10.794 0.747 1.00 88.62 110 ALA A C 1
ATOM 839 O O . ALA A 1 110 ? 2.783 -10.986 0.409 1.00 88.62 110 ALA A O 1
ATOM 840 N N . ILE A 1 111 ? 0.603 -11.562 0.324 1.00 88.75 111 ILE A N 1
ATOM 841 C CA . ILE A 1 111 ? 0.766 -12.660 -0.638 1.00 88.75 111 ILE A CA 1
ATOM 842 C C . ILE A 1 111 ? 1.253 -12.102 -1.975 1.00 88.75 111 ILE A C 1
ATOM 844 O O . ILE A 1 111 ? 2.296 -12.529 -2.468 1.00 88.75 111 ILE A O 1
ATOM 848 N N . ALA A 1 112 ? 0.569 -11.086 -2.510 1.00 88.81 112 ALA A N 1
ATOM 849 C CA . ALA A 1 112 ? 0.966 -10.448 -3.761 1.00 88.81 112 ALA A CA 1
ATOM 850 C C . ALA A 1 112 ? 2.385 -9.855 -3.677 1.00 88.81 112 ALA A C 1
ATOM 852 O O . ALA A 1 112 ? 3.164 -9.966 -4.616 1.00 88.81 112 ALA A O 1
ATOM 853 N N . SER A 1 113 ? 2.760 -9.257 -2.543 1.00 90.38 113 SER A N 1
ATOM 854 C CA . SER A 1 113 ? 4.112 -8.736 -2.309 1.00 90.38 113 SER A CA 1
ATOM 855 C C . SER A 1 113 ? 5.168 -9.845 -2.364 1.00 90.38 113 SER A C 1
ATOM 857 O O . SER A 1 113 ? 6.201 -9.687 -3.018 1.00 90.38 113 SER A O 1
ATOM 859 N N . ASN A 1 114 ? 4.889 -10.988 -1.733 1.00 88.88 114 ASN A N 1
ATOM 860 C CA . ASN A 1 114 ? 5.774 -12.147 -1.743 1.00 88.88 114 ASN A CA 1
ATOM 861 C C . ASN A 1 114 ? 5.919 -12.757 -3.146 1.00 88.88 114 ASN A C 1
ATOM 863 O O . ASN A 1 114 ? 7.015 -13.148 -3.524 1.00 88.88 114 ASN A O 1
ATOM 867 N N . GLU A 1 115 ? 4.858 -12.797 -3.952 1.00 89.12 115 GLU A N 1
ATOM 868 C CA . GLU A 1 115 ? 4.940 -13.255 -5.349 1.00 89.12 115 GLU A CA 1
ATOM 869 C C . GLU A 1 115 ? 5.877 -12.382 -6.200 1.00 89.12 115 GLU A C 1
ATOM 871 O O . GLU A 1 115 ? 6.541 -12.882 -7.108 1.00 89.12 115 GLU A O 1
ATOM 876 N N . ARG A 1 116 ? 5.966 -11.081 -5.892 1.00 88.50 116 ARG A N 1
ATOM 877 C CA . ARG A 1 116 ? 6.829 -10.123 -6.603 1.00 88.50 116 ARG A CA 1
ATOM 878 C C . ARG A 1 116 ? 8.280 -10.146 -6.140 1.00 88.50 116 ARG A C 1
ATOM 880 O O . ARG A 1 116 ? 9.172 -9.870 -6.944 1.00 88.50 116 ARG A O 1
ATOM 887 N N . ASN A 1 117 ? 8.523 -10.461 -4.870 1.00 85.19 117 ASN A N 1
ATOM 888 C CA . ASN A 1 117 ? 9.865 -10.613 -4.311 1.00 85.19 117 ASN A CA 1
ATOM 889 C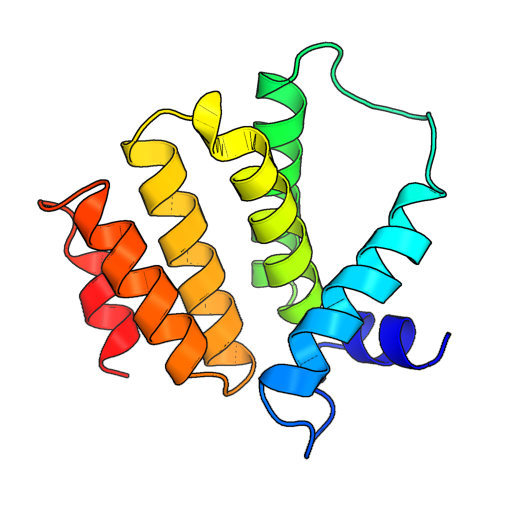 C . ASN A 1 117 ? 9.916 -11.779 -3.299 1.00 85.19 117 ASN A C 1
ATOM 891 O O . ASN A 1 117 ? 9.944 -11.544 -2.089 1.00 85.19 117 ASN A O 1
ATOM 895 N N . PRO A 1 118 ? 9.964 -13.038 -3.778 1.00 78.38 118 PRO A N 1
ATOM 896 C CA . PRO A 1 118 ? 9.936 -14.229 -2.924 1.00 78.38 118 PRO A CA 1
ATOM 897 C C . PRO A 1 118 ? 11.032 -14.333 -1.849 1.00 78.38 118 PRO A C 1
ATOM 899 O O . PRO A 1 118 ? 10.738 -14.841 -0.767 1.00 78.38 118 PRO A O 1
ATOM 902 N N . PRO A 1 119 ? 12.289 -13.878 -2.058 1.00 80.00 119 PRO A N 1
ATOM 903 C CA . PRO A 1 119 ? 13.292 -13.922 -0.990 1.00 80.00 119 PRO A CA 1
ATOM 904 C C . PRO A 1 119 ? 13.035 -12.895 0.127 1.00 80.00 119 PRO A C 1
ATOM 906 O O . PRO A 1 119 ? 13.729 -12.902 1.147 1.00 80.00 119 PRO A O 1
ATOM 909 N N . TRP A 1 120 ? 12.057 -11.999 -0.028 1.00 77.75 120 TRP A N 1
ATOM 910 C CA . TRP A 1 120 ? 11.761 -10.954 0.941 1.00 77.75 120 TRP A CA 1
ATOM 911 C C . TRP A 1 120 ? 10.652 -11.370 1.911 1.00 77.75 120 TRP A C 1
ATOM 913 O O . TRP A 1 120 ? 9.476 -11.136 1.674 1.00 77.75 120 TRP A O 1
ATOM 923 N N . ALA A 1 121 ? 11.030 -11.923 3.066 1.00 73.00 121 ALA A N 1
ATOM 924 C CA . ALA A 1 121 ? 10.082 -12.471 4.046 1.00 73.00 121 ALA A CA 1
ATOM 925 C C . ALA A 1 121 ? 9.269 -11.430 4.855 1.00 73.00 121 ALA A C 1
ATOM 927 O O . ALA A 1 121 ? 8.321 -11.790 5.555 1.00 73.00 121 ALA A O 1
ATOM 928 N N . LYS A 1 122 ? 9.616 -10.134 4.795 1.00 74.25 122 LYS A N 1
ATOM 929 C CA . LYS A 1 122 ? 8.966 -9.077 5.604 1.00 74.25 122 LYS A CA 1
ATOM 930 C C . LYS A 1 122 ? 7.434 -8.975 5.431 1.00 74.25 122 LYS A C 1
ATOM 932 O O . LYS A 1 122 ? 6.767 -8.760 6.442 1.00 74.25 122 LYS A O 1
ATOM 937 N N . PRO A 1 123 ? 6.852 -9.101 4.221 1.00 69.62 123 PRO A N 1
ATOM 938 C CA . PRO A 1 123 ? 5.404 -9.031 4.023 1.00 69.62 123 PRO A CA 1
ATOM 939 C C . PRO A 1 123 ? 4.658 -10.174 4.721 1.00 69.62 123 PRO A C 1
ATOM 941 O O . PRO A 1 123 ? 3.650 -9.927 5.374 1.00 69.62 123 PRO A O 1
ATOM 944 N N . LEU A 1 124 ? 5.182 -11.402 4.657 1.00 72.69 124 LEU A N 1
ATOM 945 C CA . LEU A 1 124 ? 4.560 -12.571 5.290 1.00 72.69 124 LEU A CA 1
ATOM 946 C C . LEU A 1 124 ? 4.550 -12.464 6.818 1.00 72.69 124 LEU A C 1
ATOM 948 O O . LEU A 1 124 ? 3.557 -12.807 7.451 1.00 72.69 124 LEU A O 1
ATOM 952 N N . VAL A 1 125 ? 5.619 -11.925 7.413 1.00 75.62 125 VAL A N 1
ATOM 953 C CA . VAL A 1 125 ? 5.674 -11.677 8.865 1.00 75.62 125 VAL A CA 1
ATOM 954 C C . VAL A 1 125 ? 4.590 -10.691 9.306 1.00 75.62 125 VAL A C 1
ATOM 956 O O . VAL A 1 125 ? 4.012 -10.872 10.371 1.00 75.62 125 VAL A O 1
ATOM 959 N N . ARG A 1 126 ? 4.285 -9.669 8.495 1.00 71.25 126 ARG A N 1
ATOM 960 C CA . ARG A 1 126 ? 3.198 -8.716 8.783 1.00 71.25 126 ARG A CA 1
ATOM 961 C C . ARG A 1 126 ? 1.821 -9.374 8.707 1.00 71.25 126 ARG A C 1
ATOM 963 O O . ARG A 1 126 ? 0.968 -9.049 9.515 1.00 71.25 126 ARG A O 1
ATOM 970 N N . ALA A 1 127 ? 1.613 -10.295 7.769 1.00 67.62 127 ALA A N 1
ATOM 971 C CA . ALA A 1 127 ? 0.325 -10.964 7.587 1.00 67.62 127 ALA A CA 1
ATOM 972 C C . ALA A 1 127 ? -0.058 -11.927 8.725 1.00 67.62 127 ALA A C 1
ATOM 974 O O . ALA A 1 127 ? -1.223 -12.290 8.840 1.00 67.62 127 ALA A O 1
ATOM 975 N N . GLY A 1 128 ? 0.911 -12.367 9.532 1.00 67.50 128 GLY A N 1
ATOM 976 C CA . GLY A 1 128 ? 0.679 -13.259 10.671 1.00 67.50 128 GLY A CA 1
ATOM 977 C C . GLY A 1 128 ? 0.424 -12.560 12.013 1.00 67.50 128 GLY A C 1
ATOM 978 O O . GLY A 1 128 ? 0.421 -13.255 13.028 1.00 67.50 128 GLY A O 1
ATOM 979 N N . GLN A 1 129 ? 0.290 -11.226 12.036 1.00 59.72 129 GLN A N 1
ATOM 980 C CA . GLN A 1 129 ? 0.042 -10.405 13.237 1.00 59.72 129 GLN A CA 1
ATOM 981 C C . GLN A 1 129 ? -1.443 -10.096 13.407 1.00 59.72 129 GLN A C 1
ATOM 983 O O . GLN A 1 129 ? -1.885 -10.085 14.576 1.00 59.72 129 GLN A O 1
#

InterPro domains:
  IPR011990 Tetratricopeptide-like helical domain superfamily [G3DSA:1.25.40.10] (45-129)
  IPR011990 Tetratricopeptide-like helical domain superfamily [SSF48452] (48-128)

Radius of gyration: 14.31 Å; chains: 1; bounding box: 32×36×29 Å

Sequence (129 aa):
REALASLKRGLACAGKAANQFLPLVTECEAALYNDRDNEAPETATGRIQKFKSDGSLCFEQGSFGMAVLYYTRALYHRSMMESNDEAIVLSNRAGAFLRLELPAEALADAIASNERNPPWAKPLVRAGQ